Protein AF-A0A285RSA6-F1 (afdb_monomer_lite)

Foldseek 3Di:
DDDPPPDDDDPDPDPLVNVLVVLCVVLVQDPPDDLVVSLVVLVVQLVVLVVCVVVVHPPRDPVSNVSSVVSNVSSVVVVVVVVPPDDDDD

pLDDT: mean 81.81, std 19.23, range [38.03, 97.81]

Structure (mmCIF, N/CA/C/O backbone):
data_AF-A0A285RSA6-F1
#
_entry.id   AF-A0A285RSA6-F1
#
loop_
_atom_site.group_PDB
_atom_site.id
_atom_site.type_symbol
_atom_site.label_atom_id
_atom_site.label_alt_id
_atom_site.label_comp_id
_atom_site.label_asym_id
_atom_site.label_entity_id
_atom_site.label_seq_id
_atom_site.pdbx_PDB_ins_code
_atom_site.Cartn_x
_atom_site.Cartn_y
_atom_site.Cartn_z
_atom_site.occupancy
_atom_site.B_iso_or_equiv
_atom_site.auth_seq_id
_atom_site.auth_comp_id
_atom_site.auth_asym_id
_atom_site.auth_atom_id
_atom_site.pdbx_PDB_model_num
ATOM 1 N N . MET A 1 1 ? 4.793 -45.014 3.293 1.00 38.88 1 MET A N 1
ATOM 2 C CA . MET A 1 1 ? 4.595 -44.297 2.015 1.00 38.88 1 MET A CA 1
ATOM 3 C C . MET A 1 1 ? 5.012 -42.854 2.228 1.00 38.88 1 MET A C 1
ATOM 5 O O . MET A 1 1 ? 4.260 -42.099 2.822 1.00 38.88 1 MET A O 1
ATOM 9 N N . GLY A 1 2 ? 6.253 -42.518 1.871 1.00 38.03 2 GLY A N 1
ATOM 10 C CA . GLY A 1 2 ? 6.776 -41.159 2.010 1.00 38.03 2 GLY A CA 1
ATOM 11 C C . GLY A 1 2 ? 6.239 -40.282 0.889 1.00 38.03 2 GLY A C 1
ATOM 12 O O . GLY A 1 2 ? 6.428 -40.599 -0.287 1.00 38.03 2 GLY A O 1
ATOM 13 N N . THR A 1 3 ? 5.546 -39.209 1.252 1.00 48.41 3 THR A N 1
ATOM 14 C CA . THR A 1 3 ? 5.166 -38.128 0.347 1.00 48.41 3 THR A CA 1
ATOM 15 C C . THR A 1 3 ? 6.442 -37.562 -0.264 1.00 48.41 3 THR A C 1
ATOM 17 O O . THR A 1 3 ? 7.259 -36.939 0.411 1.00 48.41 3 THR A O 1
ATOM 20 N N . LYS A 1 4 ? 6.651 -37.845 -1.551 1.00 40.09 4 LYS A N 1
ATOM 21 C CA . LYS A 1 4 ? 7.725 -37.243 -2.333 1.00 40.09 4 LYS A CA 1
ATOM 22 C C . LYS A 1 4 ? 7.407 -35.756 -2.467 1.00 40.09 4 LYS A C 1
ATOM 24 O O . LYS A 1 4 ? 6.521 -35.387 -3.230 1.00 40.09 4 LYS A O 1
ATOM 29 N N . TYR A 1 5 ? 8.124 -34.919 -1.726 1.00 45.69 5 TYR A N 1
ATOM 30 C CA . TYR A 1 5 ? 8.232 -33.497 -2.024 1.00 45.69 5 TYR A CA 1
ATOM 31 C C . TYR A 1 5 ? 9.023 -33.370 -3.329 1.00 45.69 5 TYR A C 1
ATOM 33 O O . TYR A 1 5 ? 10.251 -33.358 -3.335 1.00 45.69 5 TYR A O 1
ATOM 41 N N . THR A 1 6 ? 8.322 -33.371 -4.459 1.00 46.66 6 THR A N 1
ATOM 42 C CA . THR A 1 6 ? 8.894 -32.960 -5.741 1.00 46.66 6 THR A CA 1
ATOM 43 C C . THR A 1 6 ? 9.137 -31.461 -5.661 1.00 46.66 6 THR A C 1
ATOM 45 O O . THR A 1 6 ? 8.193 -30.674 -5.687 1.00 46.66 6 THR A O 1
ATOM 48 N N . GLY A 1 7 ? 10.399 -31.088 -5.464 1.00 44.19 7 GLY A N 1
ATOM 49 C CA . GLY A 1 7 ? 10.821 -29.702 -5.365 1.00 44.19 7 GLY A CA 1
ATOM 50 C C . GLY A 1 7 ? 10.570 -28.904 -6.645 1.00 44.19 7 GLY A C 1
ATOM 51 O O . GLY A 1 7 ? 10.728 -29.407 -7.753 1.00 44.19 7 GLY A O 1
ATOM 52 N N . CYS A 1 8 ? 10.264 -27.625 -6.459 1.00 40.72 8 CYS A N 1
ATOM 53 C CA . CYS A 1 8 ? 10.825 -26.556 -7.276 1.00 40.72 8 CYS A CA 1
ATOM 54 C C . CYS A 1 8 ? 11.953 -25.984 -6.395 1.00 40.72 8 CYS A C 1
ATOM 56 O O . CYS A 1 8 ? 11.663 -25.471 -5.325 1.00 40.72 8 CYS A O 1
ATOM 58 N N . GLY A 1 9 ? 13.245 -26.169 -6.653 1.00 44.16 9 GLY A N 1
ATOM 59 C CA . GLY A 1 9 ? 13.879 -26.136 -7.962 1.00 44.16 9 GLY A CA 1
ATOM 60 C C . GLY A 1 9 ? 14.000 -24.682 -8.407 1.00 44.16 9 GLY A C 1
ATOM 61 O O . GLY A 1 9 ? 13.272 -24.275 -9.304 1.00 44.16 9 GLY A O 1
ATOM 62 N N . GLY A 1 10 ? 14.857 -23.911 -7.730 1.00 44.03 10 GLY A N 1
ATOM 63 C CA . GLY A 1 10 ? 15.204 -22.540 -8.096 1.00 44.03 10 GLY A CA 1
ATOM 64 C C . GLY A 1 10 ? 15.465 -21.642 -6.889 1.00 44.03 10 GLY A C 1
ATOM 65 O O . GLY A 1 10 ? 14.573 -20.906 -6.484 1.00 44.03 10 GLY A O 1
ATOM 66 N N . ASP A 1 11 ? 16.702 -21.627 -6.387 1.00 49.56 11 ASP A N 1
ATOM 67 C CA . ASP A 1 11 ? 17.309 -20.385 -5.875 1.00 49.56 11 ASP A CA 1
ATOM 68 C C . ASP A 1 11 ? 17.488 -19.430 -7.073 1.00 49.56 11 ASP A C 1
ATOM 70 O O . ASP A 1 11 ? 18.585 -19.201 -7.573 1.00 49.56 11 ASP A O 1
ATOM 74 N N . GLY A 1 12 ? 16.368 -18.990 -7.642 1.00 52.47 12 GLY A N 1
ATOM 75 C CA . GLY A 1 12 ? 16.313 -17.939 -8.641 1.00 52.47 12 GLY A CA 1
ATOM 76 C C . GLY A 1 12 ? 15.768 -16.717 -7.937 1.00 52.47 12 GLY A C 1
ATOM 77 O O . GLY A 1 12 ? 14.638 -16.760 -7.448 1.00 52.47 12 GLY A O 1
ATOM 78 N N . ASP A 1 13 ? 16.573 -15.664 -7.846 1.00 73.69 13 ASP A N 1
ATOM 79 C CA . ASP A 1 13 ? 16.148 -14.388 -7.284 1.00 73.69 13 ASP A CA 1
ATOM 80 C C . ASP A 1 13 ? 14.796 -13.989 -7.890 1.00 73.69 13 ASP A C 1
ATOM 82 O O . ASP A 1 13 ? 14.670 -13.814 -9.104 1.00 73.69 13 ASP A O 1
ATOM 86 N N . ILE A 1 14 ? 13.756 -13.897 -7.053 1.00 73.94 14 ILE A N 1
ATOM 87 C CA . ILE A 1 14 ? 12.446 -13.430 -7.510 1.00 73.94 14 ILE A CA 1
ATOM 88 C C . ILE A 1 14 ? 12.638 -11.970 -7.934 1.00 73.94 14 ILE A C 1
ATOM 90 O O . ILE A 1 14 ? 13.049 -11.163 -7.092 1.00 73.94 14 ILE A O 1
ATOM 94 N N . PRO A 1 15 ? 12.326 -11.598 -9.190 1.00 83.06 15 PRO A N 1
ATOM 95 C CA . PRO A 1 15 ? 12.478 -10.226 -9.640 1.00 83.06 15 PRO A CA 1
ATOM 96 C C . PRO A 1 15 ? 11.729 -9.266 -8.717 1.00 83.06 15 PRO A C 1
ATOM 98 O O . PRO A 1 15 ? 10.586 -9.519 -8.326 1.00 83.06 15 PRO A O 1
ATOM 101 N N . LEU A 1 16 ? 12.352 -8.133 -8.390 1.00 83.00 16 LEU A N 1
ATOM 102 C CA . LEU A 1 16 ? 11.745 -7.123 -7.519 1.00 83.00 16 LEU A CA 1
ATOM 103 C C . LEU A 1 16 ? 10.384 -6.646 -8.064 1.00 83.00 16 LEU A C 1
ATOM 105 O O . LEU A 1 16 ? 9.468 -6.373 -7.289 1.00 83.00 16 LEU A O 1
ATOM 109 N N . SER A 1 17 ? 10.231 -6.631 -9.392 1.00 85.25 17 SER A N 1
ATOM 110 C CA . SER A 1 17 ? 8.975 -6.364 -10.102 1.00 85.25 17 SER A CA 1
ATOM 111 C C . SER A 1 17 ? 7.864 -7.365 -9.772 1.00 85.25 17 SER A C 1
ATOM 113 O O . SER A 1 17 ? 6.712 -6.969 -9.602 1.00 85.25 17 SER A O 1
ATOM 115 N N . ASP A 1 18 ? 8.195 -8.647 -9.631 1.00 87.88 18 ASP A N 1
ATOM 116 C CA . ASP A 1 18 ? 7.231 -9.717 -9.357 1.00 87.88 18 ASP A CA 1
ATOM 117 C C . ASP A 1 18 ? 6.801 -9.693 -7.892 1.00 87.88 18 ASP A C 1
ATOM 119 O O . ASP A 1 18 ? 5.625 -9.891 -7.568 1.00 87.88 18 ASP A O 1
ATOM 123 N N . ILE A 1 19 ? 7.747 -9.402 -6.992 1.00 87.56 19 ILE A N 1
ATOM 124 C CA . ILE A 1 19 ? 7.452 -9.146 -5.578 1.00 87.56 19 ILE A CA 1
ATOM 125 C C . ILE A 1 19 ? 6.515 -7.940 -5.470 1.00 87.56 19 ILE A C 1
ATOM 127 O O . ILE A 1 19 ? 5.491 -8.018 -4.789 1.00 87.56 19 ILE A O 1
ATOM 131 N N . HIS A 1 20 ? 6.824 -6.858 -6.184 1.00 88.62 20 HIS A N 1
ATOM 132 C CA . HIS A 1 20 ? 6.018 -5.645 -6.206 1.00 88.62 20 HIS A CA 1
ATOM 133 C C . HIS A 1 20 ? 4.592 -5.907 -6.701 1.00 88.62 20 HIS A C 1
ATOM 135 O O . HIS A 1 20 ? 3.644 -5.611 -5.976 1.00 88.62 20 HIS A O 1
ATOM 141 N N . ALA A 1 21 ? 4.429 -6.570 -7.850 1.00 89.19 21 ALA A N 1
ATOM 142 C CA . ALA A 1 21 ? 3.118 -6.920 -8.402 1.00 89.19 21 ALA A CA 1
ATOM 143 C C . ALA A 1 21 ? 2.277 -7.788 -7.446 1.00 89.19 21 ALA A C 1
ATOM 145 O O . ALA A 1 21 ? 1.067 -7.602 -7.307 1.00 89.19 21 ALA A O 1
ATOM 146 N N . ARG A 1 22 ? 2.909 -8.736 -6.739 1.00 89.88 22 ARG A N 1
ATOM 147 C CA . ARG A 1 22 ? 2.220 -9.574 -5.742 1.00 89.88 22 ARG A CA 1
ATOM 148 C C . ARG A 1 22 ? 1.773 -8.771 -4.523 1.00 89.88 22 ARG A C 1
ATOM 150 O O . ARG A 1 22 ? 0.678 -9.005 -4.008 1.00 89.88 22 ARG A O 1
ATOM 157 N N . VAL A 1 23 ? 2.615 -7.862 -4.035 1.00 90.94 23 VAL A N 1
ATOM 158 C CA . VAL A 1 23 ? 2.298 -7.003 -2.886 1.00 90.94 23 VAL A CA 1
ATOM 159 C C . VAL A 1 23 ? 1.147 -6.057 -3.227 1.00 90.94 23 VAL A C 1
ATOM 161 O O . VAL A 1 23 ? 0.193 -5.959 -2.456 1.00 90.94 23 VAL A O 1
ATOM 164 N N . THR A 1 24 ? 1.185 -5.413 -4.390 1.00 92.81 24 THR A N 1
ATOM 165 C CA . THR A 1 24 ? 0.175 -4.429 -4.804 1.00 92.81 24 THR A CA 1
ATOM 166 C C . THR A 1 24 ? -1.180 -5.086 -5.064 1.00 92.81 24 THR A C 1
ATOM 168 O O . THR A 1 24 ? -2.201 -4.581 -4.592 1.00 92.81 24 THR A O 1
ATOM 171 N N . ALA A 1 25 ? -1.200 -6.281 -5.665 1.00 92.56 25 ALA A N 1
ATOM 172 C CA . ALA A 1 25 ? -2.417 -7.081 -5.812 1.00 92.56 25 ALA A CA 1
ATOM 173 C C . ALA A 1 25 ? -3.053 -7.441 -4.455 1.00 92.56 25 ALA A C 1
ATOM 175 O O . ALA A 1 25 ? -4.263 -7.300 -4.282 1.00 92.56 25 ALA A O 1
ATOM 176 N N . ARG A 1 26 ? -2.249 -7.851 -3.461 1.00 93.50 26 ARG A N 1
ATOM 177 C CA . ARG A 1 26 ? -2.742 -8.154 -2.100 1.00 93.50 26 ARG A CA 1
ATOM 178 C C . ARG A 1 26 ? -3.296 -6.930 -1.375 1.00 93.50 26 ARG A C 1
ATOM 180 O O . ARG A 1 26 ? -4.190 -7.073 -0.547 1.00 93.50 26 ARG A O 1
ATOM 187 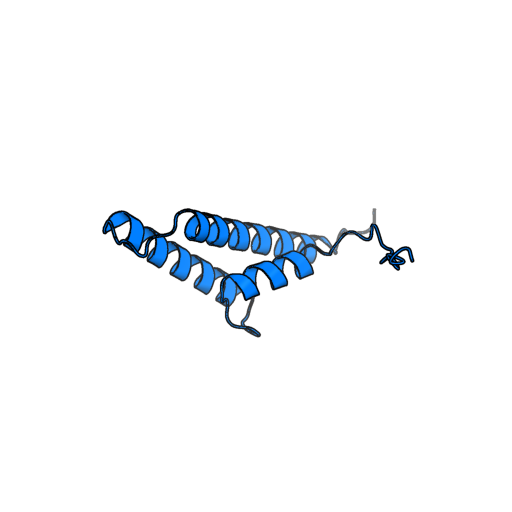N N . LEU A 1 27 ? -2.775 -5.745 -1.679 1.00 93.38 27 LEU A N 1
ATOM 188 C CA . LEU A 1 27 ? -3.253 -4.482 -1.118 1.00 93.38 27 LEU A CA 1
ATOM 189 C C . LEU A 1 27 ? -4.502 -3.940 -1.828 1.00 93.38 27 LEU A C 1
ATOM 191 O O . LEU A 1 27 ? -5.100 -2.987 -1.331 1.00 93.38 27 LEU A O 1
ATOM 195 N N . GLY A 1 28 ? -4.921 -4.550 -2.942 1.00 94.25 28 GLY A N 1
ATOM 196 C CA . GLY A 1 28 ? -6.096 -4.135 -3.709 1.00 94.25 28 GLY A CA 1
ATOM 197 C C . GLY A 1 28 ? -5.832 -2.982 -4.679 1.00 94.25 28 GLY A C 1
ATOM 198 O O . GLY A 1 28 ? -6.775 -2.291 -5.066 1.00 94.25 28 GLY A O 1
ATOM 199 N N . VAL A 1 29 ? -4.571 -2.761 -5.067 1.00 93.75 29 VAL A N 1
ATOM 200 C CA . VAL A 1 29 ? -4.230 -1.813 -6.135 1.00 93.75 29 VAL A CA 1
ATOM 201 C C . VAL A 1 29 ? -4.903 -2.277 -7.440 1.00 93.75 29 VAL A C 1
ATOM 203 O O . VAL A 1 29 ? -4.781 -3.454 -7.794 1.00 93.75 29 VAL A O 1
ATOM 206 N N . PRO A 1 30 ? -5.608 -1.396 -8.175 1.00 93.31 30 PRO A N 1
ATOM 207 C CA . PRO A 1 30 ? -6.210 -1.753 -9.455 1.00 93.31 30 PRO A CA 1
ATOM 208 C C . PRO A 1 30 ? -5.164 -2.216 -10.475 1.00 93.31 30 PRO A C 1
ATOM 210 O O . PRO A 1 30 ? -4.145 -1.560 -10.670 1.00 93.31 30 PRO A O 1
ATOM 213 N N . ALA A 1 31 ? -5.431 -3.328 -11.160 1.00 89.62 31 ALA A N 1
ATOM 214 C CA . ALA A 1 31 ? -4.549 -3.828 -12.210 1.00 89.62 31 ALA A CA 1
ATOM 215 C C . ALA A 1 31 ? -4.587 -2.935 -13.465 1.00 89.62 31 ALA A C 1
ATOM 217 O O . ALA A 1 31 ? -5.616 -2.340 -13.785 1.00 89.62 31 ALA A O 1
ATOM 218 N N . GLY A 1 32 ? -3.473 -2.886 -14.203 1.00 88.00 32 GLY A N 1
ATOM 219 C CA . GLY A 1 32 ? -3.388 -2.208 -15.504 1.00 88.00 32 GLY A CA 1
ATOM 220 C C . GLY A 1 32 ? -3.336 -0.676 -15.450 1.00 88.00 32 GLY A C 1
ATOM 221 O O . GLY A 1 32 ? -3.456 -0.035 -16.491 1.00 88.00 32 GLY A O 1
ATOM 222 N N . ILE A 1 33 ? -3.165 -0.083 -14.266 1.00 91.31 33 ILE A N 1
ATOM 223 C CA . ILE A 1 33 ? -2.971 1.365 -14.113 1.00 91.31 33 ILE A CA 1
ATOM 224 C C . ILE A 1 33 ? -1.507 1.753 -14.331 1.00 91.31 33 ILE A C 1
ATOM 226 O O . ILE A 1 33 ? -0.604 0.925 -14.213 1.00 91.31 33 ILE A O 1
ATOM 230 N N . SER A 1 34 ? -1.262 3.025 -14.654 1.00 90.44 34 SER A N 1
ATOM 231 C CA . SER A 1 34 ? 0.106 3.517 -14.820 1.00 90.44 34 SER A CA 1
ATOM 232 C C . SER A 1 34 ? 0.871 3.504 -13.484 1.00 90.44 34 SER A C 1
ATOM 234 O O . SER A 1 34 ? 0.251 3.671 -12.430 1.00 90.44 34 SER A O 1
ATOM 236 N N . PRO A 1 35 ? 2.216 3.413 -13.489 1.00 88.19 35 PRO A N 1
ATOM 237 C CA . PRO A 1 35 ? 3.009 3.503 -12.259 1.00 88.19 35 PRO A CA 1
ATOM 238 C C . PRO A 1 35 ? 2.743 4.784 -11.448 1.00 88.19 35 PRO A C 1
ATOM 240 O O . PRO A 1 35 ? 2.729 4.768 -10.219 1.00 88.19 35 PRO A O 1
ATOM 243 N N . ALA A 1 36 ? 2.474 5.905 -12.126 1.00 89.00 36 ALA A N 1
ATOM 244 C CA . ALA A 1 36 ? 2.121 7.160 -11.467 1.00 89.00 36 ALA A CA 1
ATOM 245 C C . ALA A 1 36 ? 0.741 7.093 -10.787 1.00 89.00 36 ALA A C 1
ATOM 247 O O . ALA A 1 36 ? 0.561 7.613 -9.684 1.00 89.00 36 ALA A O 1
ATOM 248 N N . ASP A 1 37 ? -0.239 6.449 -11.425 1.00 93.25 37 ASP A N 1
ATOM 249 C CA . ASP A 1 37 ? -1.564 6.224 -10.837 1.00 93.25 37 ASP A CA 1
ATOM 250 C C . ASP A 1 37 ? -1.515 5.270 -9.654 1.00 93.25 37 ASP A C 1
ATOM 252 O O . ASP A 1 37 ? -2.211 5.494 -8.663 1.00 93.25 37 ASP A O 1
ATOM 256 N N . GLU A 1 38 ? -0.665 4.254 -9.730 1.00 93.75 38 GLU A N 1
ATOM 257 C CA . GLU A 1 38 ? -0.415 3.329 -8.636 1.00 93.75 38 GLU A CA 1
ATOM 258 C C . GLU A 1 38 ? 0.138 4.049 -7.401 1.00 93.75 38 GLU A C 1
ATOM 260 O O . GLU A 1 38 ? -0.424 3.913 -6.312 1.00 93.75 38 GLU A O 1
ATOM 265 N N . ILE A 1 39 ? 1.165 4.891 -7.563 1.00 92.56 39 ILE A N 1
ATOM 266 C CA . ILE A 1 39 ? 1.715 5.693 -6.457 1.00 92.56 39 ILE A CA 1
ATOM 267 C C . ILE A 1 39 ? 0.622 6.579 -5.847 1.00 92.56 39 ILE A C 1
ATOM 269 O O . ILE A 1 39 ? 0.431 6.577 -4.628 1.00 92.56 39 ILE A O 1
ATOM 273 N N . ARG A 1 40 ? -0.151 7.286 -6.683 1.00 94.38 40 ARG A N 1
ATOM 274 C CA . ARG A 1 40 ? -1.270 8.127 -6.220 1.00 94.38 40 ARG A CA 1
ATOM 275 C C . ARG A 1 40 ? -2.353 7.325 -5.505 1.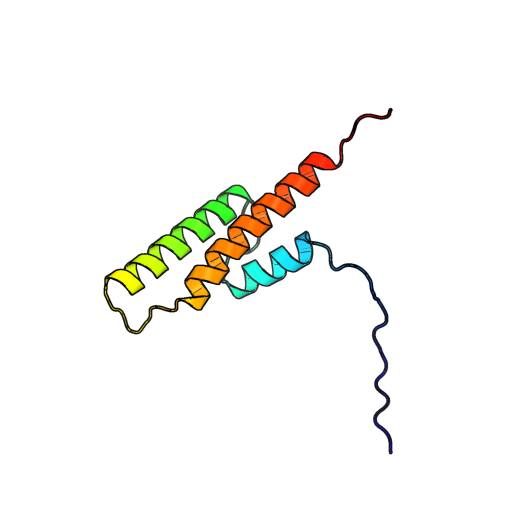00 94.38 40 ARG A C 1
ATOM 277 O O . ARG A 1 40 ? -3.019 7.839 -4.603 1.00 94.38 40 ARG A O 1
ATOM 284 N N . TRP A 1 41 ? -2.591 6.087 -5.920 1.00 96.19 41 TRP A N 1
ATOM 285 C CA . TRP A 1 41 ? -3.536 5.197 -5.258 1.00 96.19 41 TRP A CA 1
ATOM 286 C C . TRP A 1 41 ? -3.019 4.782 -3.877 1.00 96.19 41 TRP A C 1
ATOM 288 O O . TRP A 1 41 ? -3.739 4.946 -2.891 1.00 96.19 41 TRP A O 1
ATOM 298 N N . LEU A 1 42 ? -1.759 4.342 -3.786 1.00 95.88 42 LEU A N 1
ATOM 299 C CA . LEU A 1 42 ? -1.118 3.928 -2.532 1.00 95.88 42 LEU A CA 1
ATOM 300 C C . LEU A 1 42 ? -1.070 5.073 -1.513 1.00 95.88 42 LEU A C 1
ATOM 302 O O . LEU A 1 42 ? -1.357 4.867 -0.333 1.00 95.88 42 LEU A O 1
ATOM 306 N N . GLU A 1 43 ? -0.773 6.295 -1.959 1.00 95.81 43 GLU A N 1
ATOM 307 C CA . GLU A 1 43 ? -0.793 7.491 -1.111 1.00 95.81 43 GLU A CA 1
ATOM 308 C C . GLU A 1 43 ? -2.184 7.783 -0.544 1.00 95.81 43 GLU A C 1
ATOM 310 O O . GLU A 1 43 ? -2.326 8.015 0.660 1.00 95.81 43 GLU A O 1
ATOM 315 N N . ARG A 1 44 ? -3.221 7.732 -1.388 1.00 96.94 44 ARG A N 1
ATOM 316 C CA . ARG A 1 44 ? -4.608 7.944 -0.951 1.00 96.94 44 ARG A CA 1
ATOM 317 C C . ARG A 1 44 ? -5.069 6.862 0.021 1.00 96.94 44 ARG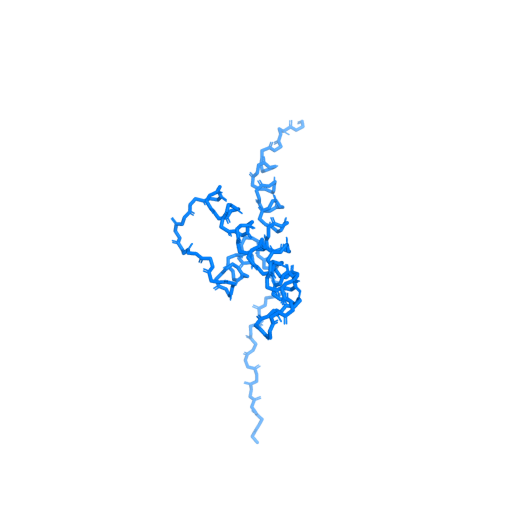 A C 1
ATOM 319 O O . ARG A 1 44 ? -5.683 7.190 1.034 1.00 96.94 44 ARG A O 1
ATOM 326 N N . ALA A 1 45 ? -4.742 5.601 -0.248 1.00 97.00 45 ALA A N 1
ATOM 327 C CA . ALA A 1 45 ? -5.060 4.489 0.641 1.00 97.00 45 ALA A CA 1
ATOM 328 C C . ALA A 1 45 ? -4.365 4.641 2.006 1.00 97.00 45 ALA A C 1
ATOM 330 O O . ALA A 1 45 ? -5.007 4.490 3.044 1.00 97.00 45 ALA A O 1
ATOM 331 N N . ALA A 1 46 ? -3.082 5.020 2.026 1.00 96.94 46 ALA A N 1
ATOM 332 C CA . ALA A 1 46 ? -2.344 5.253 3.268 1.00 96.94 46 ALA A CA 1
ATOM 333 C C . ALA A 1 46 ? -2.898 6.449 4.059 1.00 96.94 46 ALA A C 1
ATOM 335 O O . ALA A 1 46 ? -2.954 6.410 5.290 1.00 96.94 46 ALA A O 1
ATOM 336 N N . ALA A 1 47 ? -3.321 7.511 3.368 1.00 97.38 47 ALA A N 1
ATOM 337 C CA . ALA A 1 47 ? -3.978 8.649 4.000 1.00 97.38 47 ALA A CA 1
ATOM 338 C C . ALA A 1 47 ? -5.316 8.241 4.634 1.00 97.38 47 ALA A C 1
ATOM 340 O O . ALA A 1 47 ? -5.557 8.589 5.788 1.00 97.38 47 ALA A O 1
ATOM 341 N N . ALA A 1 48 ? -6.142 7.464 3.927 1.00 96.88 48 ALA A N 1
ATOM 342 C CA . ALA A 1 48 ? -7.408 6.954 4.453 1.00 96.88 48 ALA A CA 1
ATOM 343 C C . ALA A 1 48 ? -7.199 6.075 5.699 1.00 96.88 48 ALA A C 1
ATOM 345 O O . ALA A 1 48 ? -7.842 6.302 6.720 1.00 96.88 48 ALA A O 1
ATOM 346 N N . GLU A 1 49 ? -6.243 5.144 5.657 1.00 97.31 49 GLU A N 1
ATOM 347 C CA . GLU A 1 49 ? -5.911 4.277 6.795 1.00 97.31 49 GLU A CA 1
ATOM 348 C C . GLU A 1 49 ? -5.417 5.087 8.005 1.00 97.31 49 GLU A C 1
ATOM 350 O O . GLU A 1 49 ? -5.831 4.863 9.141 1.00 97.31 49 GLU A O 1
ATOM 355 N N . ARG A 1 50 ? -4.590 6.114 7.768 1.00 97.00 50 ARG A N 1
ATOM 356 C CA . ARG A 1 50 ? -4.162 7.039 8.826 1.00 97.00 50 ARG A CA 1
ATOM 357 C C . ARG A 1 50 ? -5.341 7.788 9.447 1.00 97.00 50 ARG A C 1
ATOM 359 O O . ARG A 1 50 ? -5.349 7.969 10.661 1.00 97.00 50 ARG A O 1
ATOM 366 N N . GLN A 1 51 ? -6.310 8.233 8.646 1.00 97.81 51 GLN A N 1
ATOM 367 C CA . GLN A 1 51 ? -7.506 8.906 9.165 1.00 97.81 51 GLN A CA 1
ATOM 368 C C . GLN A 1 51 ? -8.348 7.969 10.036 1.00 97.81 51 GLN A C 1
ATOM 370 O O . GLN A 1 51 ? -8.822 8.402 11.082 1.00 97.81 51 GLN A O 1
ATOM 375 N N . LEU A 1 52 ? -8.468 6.686 9.673 1.00 97.44 52 LEU A N 1
ATOM 376 C CA . LEU A 1 52 ? -9.124 5.687 10.526 1.00 97.44 52 LEU A CA 1
ATOM 377 C C . LEU A 1 52 ? -8.436 5.578 11.892 1.00 97.44 52 LEU A C 1
ATOM 379 O O . LEU A 1 52 ? -9.117 5.601 12.916 1.00 97.44 52 LEU A O 1
ATOM 383 N N . GLY A 1 53 ? -7.100 5.528 11.912 1.00 96.12 53 GLY A N 1
ATOM 384 C CA . GLY A 1 53 ? -6.326 5.486 13.155 1.00 96.12 53 GLY A CA 1
ATOM 385 C C . GLY A 1 53 ? -6.491 6.744 14.011 1.00 96.12 53 GLY A C 1
ATOM 386 O O . GLY A 1 53 ? -6.691 6.644 15.218 1.00 96.12 53 GLY A O 1
ATOM 387 N N . LEU A 1 54 ? -6.476 7.930 13.393 1.00 97.06 54 LEU A N 1
ATOM 388 C CA . LEU A 1 54 ? -6.704 9.201 14.095 1.00 97.06 54 LEU A CA 1
ATOM 389 C C . LEU A 1 54 ? -8.129 9.323 14.649 1.00 97.06 54 LEU A C 1
ATOM 391 O O . LEU A 1 54 ? -8.321 9.909 15.710 1.00 97.06 54 LEU A O 1
ATOM 395 N N . ALA A 1 55 ? -9.113 8.754 13.955 1.00 97.50 55 ALA A N 1
ATOM 396 C CA . ALA A 1 55 ? -10.501 8.713 14.400 1.00 97.50 55 ALA A CA 1
ATOM 397 C C . ALA A 1 55 ? -10.763 7.657 15.493 1.00 97.50 55 ALA A C 1
ATOM 399 O O . ALA A 1 55 ? -11.893 7.550 15.964 1.00 97.50 55 ALA A O 1
ATOM 400 N N . GLY A 1 56 ? -9.761 6.851 15.872 1.00 95.81 56 GLY A N 1
ATOM 401 C CA . GLY A 1 56 ? -9.945 5.731 16.800 1.00 95.81 56 GLY A CA 1
ATOM 402 C C . GLY A 1 56 ? -10.877 4.647 16.248 1.00 95.81 56 GLY A C 1
ATOM 403 O O . GLY A 1 56 ? -11.542 3.951 17.013 1.00 95.81 56 GLY A O 1
ATOM 404 N N . SER A 1 57 ? -10.971 4.529 14.921 1.00 96.62 57 SER A N 1
ATOM 405 C CA . SER A 1 57 ? -11.850 3.562 14.272 1.00 96.62 57 SER A CA 1
ATOM 406 C C . SER A 1 57 ? -11.379 2.137 14.540 1.00 96.62 57 SER A C 1
ATOM 408 O O . SER A 1 57 ? -10.202 1.822 14.395 1.00 96.62 57 SER A O 1
ATOM 410 N N . TRP A 1 58 ? -12.322 1.244 14.837 1.00 94.94 58 TRP A N 1
ATOM 411 C CA . TRP A 1 58 ? -12.070 -0.194 14.961 1.00 94.94 58 TRP A CA 1
ATOM 412 C C . TRP A 1 58 ? -11.606 -0.844 13.647 1.00 94.94 58 TRP A C 1
ATOM 414 O O . TRP A 1 58 ? -11.040 -1.931 13.669 1.00 94.94 58 TRP A O 1
ATOM 424 N N . ALA A 1 59 ? -11.850 -0.183 12.511 1.00 94.31 59 ALA A N 1
ATOM 425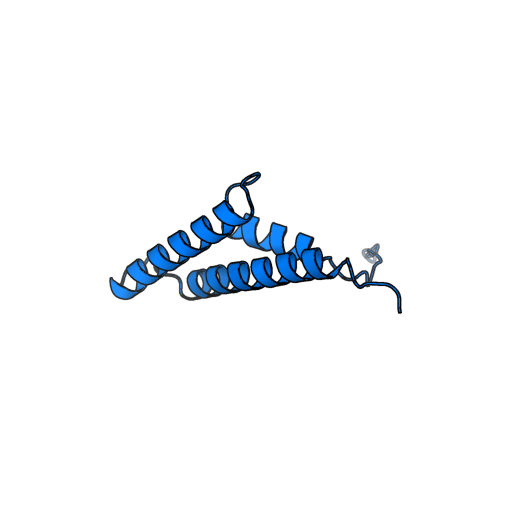 C CA . ALA A 1 59 ? -11.408 -0.632 11.195 1.00 94.31 59 ALA A CA 1
ATOM 426 C C . ALA A 1 59 ? -9.947 -0.261 10.885 1.00 94.31 59 ALA A C 1
ATOM 428 O O . ALA A 1 59 ? -9.449 -0.642 9.829 1.00 94.31 59 ALA A O 1
ATOM 429 N N . TYR A 1 60 ? -9.283 0.507 11.756 1.00 96.12 60 TYR A N 1
ATOM 430 C CA . TYR A 1 60 ? -7.872 0.837 11.593 1.00 96.12 60 TYR A CA 1
ATOM 431 C C . TYR A 1 60 ? -6.992 -0.405 11.764 1.00 96.12 60 TYR A C 1
ATOM 433 O O . TYR A 1 60 ? -7.057 -1.086 12.788 1.00 96.12 60 TYR A O 1
ATOM 441 N N . ASP A 1 61 ? -6.109 -0.635 10.797 1.00 95.19 61 ASP A N 1
ATOM 442 C CA . ASP A 1 61 ? -5.066 -1.650 10.860 1.00 95.19 61 ASP A CA 1
ATOM 443 C C . ASP A 1 61 ? -3.664 -1.014 10.701 1.00 95.19 61 ASP A C 1
ATOM 445 O O . ASP A 1 61 ? -3.285 -0.569 9.606 1.00 95.19 61 ASP A O 1
ATOM 449 N N . PRO A 1 62 ? -2.834 -0.998 11.767 1.00 92.62 62 PRO A N 1
ATOM 450 C CA . PRO A 1 62 ? -1.473 -0.471 11.692 1.00 92.62 62 PRO A CA 1
ATOM 451 C C . PRO A 1 62 ? -0.576 -1.249 10.715 1.00 92.62 62 PRO A C 1
ATOM 453 O O . PRO A 1 62 ? 0.324 -0.655 10.111 1.00 92.62 62 PRO A O 1
ATOM 456 N N . ASN A 1 63 ? -0.817 -2.550 10.514 1.00 95.62 63 ASN A N 1
ATOM 457 C CA . ASN A 1 63 ? -0.041 -3.369 9.582 1.00 95.62 63 ASN A CA 1
ATOM 458 C C . ASN A 1 63 ? -0.382 -3.023 8.136 1.00 95.62 63 ASN A C 1
ATOM 460 O O . ASN A 1 63 ? 0.513 -2.937 7.294 1.00 95.62 63 ASN A O 1
ATOM 464 N N . ARG A 1 64 ? -1.658 -2.750 7.852 1.00 94.69 64 ARG A N 1
ATOM 465 C CA . ARG A 1 64 ? -2.091 -2.275 6.538 1.00 94.69 64 ARG A CA 1
ATOM 466 C C . ARG A 1 64 ? -1.441 -0.942 6.182 1.00 94.69 64 ARG A C 1
ATOM 468 O O . ARG A 1 64 ? -0.930 -0.796 5.072 1.00 94.69 64 ARG A O 1
ATOM 475 N N . LEU A 1 65 ? -1.386 0.005 7.121 1.00 95.50 65 LEU A N 1
ATOM 476 C CA . LEU A 1 65 ? -0.705 1.286 6.904 1.00 95.50 65 LEU A CA 1
ATOM 477 C C . LEU A 1 65 ? 0.793 1.103 6.617 1.00 95.50 65 LEU A C 1
ATOM 479 O O . LEU A 1 65 ? 1.337 1.766 5.729 1.00 95.50 65 LEU A O 1
ATOM 483 N N . LEU A 1 66 ? 1.464 0.210 7.349 1.00 95.69 66 LEU A N 1
ATOM 484 C CA . LEU A 1 66 ? 2.869 -0.120 7.108 1.00 95.69 66 LEU A CA 1
ATOM 485 C C . LEU A 1 66 ? 3.068 -0.741 5.718 1.00 95.69 66 LEU A C 1
ATOM 487 O O . LEU A 1 66 ? 3.926 -0.281 4.964 1.00 95.69 66 LEU A O 1
ATOM 491 N N . ALA A 1 67 ? 2.244 -1.723 5.355 1.00 95.06 67 ALA A N 1
ATOM 492 C CA . ALA A 1 67 ? 2.324 -2.409 4.071 1.00 95.06 67 ALA A CA 1
ATOM 493 C C . ALA A 1 67 ? 2.113 -1.452 2.886 1.00 95.06 67 ALA A C 1
ATOM 495 O O . ALA A 1 67 ? 2.854 -1.518 1.907 1.00 95.06 67 ALA A O 1
ATOM 496 N N . LEU A 1 68 ? 1.177 -0.500 2.992 1.00 96.19 68 LEU A N 1
ATOM 497 C CA . LEU A 1 68 ? 0.957 0.535 1.972 1.00 96.19 68 LEU A CA 1
ATOM 498 C C . LEU A 1 68 ? 2.196 1.423 1.762 1.00 96.19 68 LEU A C 1
ATOM 500 O O . LEU A 1 68 ? 2.539 1.760 0.628 1.00 96.19 68 LEU A O 1
ATOM 504 N N . ARG A 1 69 ? 2.906 1.780 2.841 1.00 95.19 69 ARG A N 1
ATOM 505 C CA . ARG A 1 69 ? 4.155 2.559 2.756 1.00 95.19 69 ARG A CA 1
ATOM 506 C C . ARG A 1 69 ? 5.289 1.752 2.134 1.00 95.19 69 ARG A C 1
ATOM 508 O O . ARG A 1 69 ? 6.018 2.286 1.302 1.00 95.19 69 ARG A O 1
ATOM 515 N N . GLN A 1 70 ? 5.412 0.483 2.517 1.00 94.12 70 GLN A N 1
ATOM 516 C CA . GLN A 1 70 ? 6.427 -0.420 1.977 1.00 94.12 70 GLN A CA 1
ATOM 517 C C . GLN A 1 70 ? 6.208 -0.701 0.487 1.00 94.12 70 GLN A C 1
ATOM 519 O O . GLN A 1 70 ? 7.166 -0.679 -0.281 1.00 94.12 70 GLN A O 1
ATOM 524 N N . ALA A 1 71 ? 4.957 -0.895 0.058 1.00 94.00 71 ALA A N 1
ATOM 525 C CA . ALA A 1 71 ? 4.615 -1.055 -1.353 1.00 94.00 71 ALA A CA 1
ATOM 526 C C . ALA A 1 71 ? 5.045 0.167 -2.174 1.00 94.00 71 ALA A C 1
ATOM 528 O O . ALA A 1 71 ? 5.689 0.021 -3.207 1.00 94.00 71 ALA A O 1
ATOM 529 N N . ARG A 1 72 ? 4.802 1.381 -1.661 1.00 93.50 72 ARG A N 1
ATOM 530 C CA . ARG A 1 72 ? 5.263 2.614 -2.310 1.00 93.50 72 ARG A CA 1
ATOM 531 C C . ARG A 1 72 ? 6.790 2.681 -2.418 1.00 93.50 72 ARG A C 1
ATOM 533 O O . ARG A 1 72 ? 7.298 3.023 -3.483 1.00 93.50 72 ARG A O 1
ATOM 540 N N . SER A 1 73 ? 7.525 2.401 -1.338 1.00 91.50 73 SER A N 1
ATOM 541 C CA . SER A 1 73 ? 8.997 2.425 -1.383 1.00 91.50 73 SER A CA 1
ATOM 542 C C . SER A 1 73 ? 9.558 1.366 -2.329 1.00 91.50 73 SER A C 1
ATOM 544 O O . SER A 1 73 ? 10.532 1.619 -3.030 1.00 91.50 73 SER A O 1
ATOM 546 N N . LEU A 1 74 ? 8.911 0.199 -2.386 1.00 89.25 74 LEU A N 1
ATOM 547 C CA . LEU A 1 74 ? 9.268 -0.871 -3.305 1.00 89.25 74 LEU A CA 1
ATOM 548 C C . LEU A 1 74 ? 9.049 -0.445 -4.763 1.00 89.25 74 LEU A C 1
ATOM 550 O O . LEU A 1 74 ? 9.930 -0.660 -5.587 1.00 89.25 74 LEU A O 1
ATOM 554 N N . GLY A 1 75 ? 7.932 0.219 -5.071 1.00 87.81 75 GLY A N 1
ATOM 555 C CA . GLY A 1 75 ? 7.668 0.759 -6.406 1.00 87.81 75 GLY A CA 1
ATOM 556 C C . GLY A 1 75 ? 8.709 1.783 -6.860 1.00 87.81 75 GLY A C 1
ATOM 557 O O . GLY A 1 75 ? 9.129 1.757 -8.015 1.00 87.81 75 GLY A O 1
ATOM 558 N N . ALA A 1 76 ? 9.196 2.631 -5.947 1.00 87.00 76 ALA A N 1
ATOM 559 C CA . ALA A 1 76 ? 10.296 3.553 -6.239 1.00 87.00 76 ALA A CA 1
ATOM 560 C C . ALA A 1 76 ? 11.598 2.803 -6.579 1.00 87.00 76 ALA A C 1
ATOM 562 O O . ALA A 1 76 ? 12.201 3.074 -7.614 1.00 87.00 76 ALA A O 1
ATOM 563 N N . ALA A 1 77 ? 11.972 1.794 -5.786 1.00 86.12 77 ALA A N 1
ATOM 564 C CA . ALA A 1 77 ? 13.149 0.964 -6.060 1.00 86.12 77 ALA A CA 1
ATOM 565 C C . ALA A 1 77 ? 13.031 0.184 -7.389 1.00 86.12 77 ALA A C 1
ATOM 567 O O . ALA A 1 77 ? 13.999 0.049 -8.141 1.00 86.12 77 ALA A O 1
ATOM 568 N N . VAL A 1 78 ? 11.832 -0.300 -7.727 1.00 85.31 78 VAL A N 1
ATOM 569 C CA . VAL A 1 78 ? 11.548 -0.948 -9.020 1.00 85.31 78 VAL A CA 1
ATOM 570 C C . VAL A 1 78 ? 11.658 0.045 -10.186 1.00 85.31 78 VAL A C 1
ATOM 572 O O . VAL A 1 78 ? 12.109 -0.323 -11.268 1.00 85.31 78 VAL A O 1
ATOM 575 N N . ALA A 1 79 ? 11.273 1.308 -10.001 1.00 83.19 79 ALA A N 1
ATOM 576 C CA . ALA A 1 79 ? 11.442 2.338 -11.026 1.00 83.19 79 ALA A CA 1
ATOM 577 C C . ALA A 1 79 ? 12.920 2.726 -11.217 1.00 83.19 79 ALA A C 1
ATOM 579 O O . ALA A 1 79 ? 13.381 2.852 -12.351 1.00 83.19 79 ALA A O 1
ATOM 580 N N . GLU A 1 80 ? 13.678 2.857 -10.126 1.00 81.12 80 GLU A N 1
ATOM 581 C CA . GLU A 1 80 ? 15.115 3.160 -10.155 1.00 81.12 80 GLU A CA 1
ATOM 582 C C . GLU A 1 80 ? 15.926 2.054 -10.840 1.00 81.12 80 GLU A C 1
ATOM 584 O O . GLU A 1 80 ? 16.764 2.341 -11.691 1.00 81.12 80 GLU A O 1
ATOM 589 N N . THR A 1 81 ? 15.641 0.786 -10.533 1.00 78.44 81 THR A N 1
ATOM 590 C CA . THR A 1 81 ? 16.298 -0.362 -11.187 1.00 78.44 81 THR A CA 1
ATOM 591 C C . THR A 1 81 ? 16.015 -0.422 -12.688 1.00 78.44 81 THR A C 1
ATOM 593 O O . THR A 1 81 ? 16.919 -0.720 -13.466 1.00 78.44 81 THR A O 1
ATOM 596 N N . GLN A 1 82 ? 14.800 -0.071 -13.121 1.00 72.06 82 GLN A N 1
ATOM 597 C CA . GLN A 1 82 ? 14.466 0.032 -14.546 1.00 72.06 82 GLN A CA 1
ATOM 598 C C . GLN A 1 82 ? 15.160 1.217 -15.235 1.00 72.06 82 GLN A C 1
ATOM 600 O O . GLN A 1 82 ? 15.577 1.092 -16.384 1.00 72.06 82 GLN A O 1
ATOM 605 N N . ALA A 1 83 ? 15.325 2.348 -14.544 1.00 70.12 83 ALA A N 1
ATOM 606 C CA . ALA A 1 83 ? 16.034 3.515 -15.072 1.00 70.12 83 ALA A CA 1
ATOM 607 C C . ALA A 1 83 ? 17.563 3.313 -15.129 1.00 70.12 83 ALA A C 1
ATOM 609 O O . ALA A 1 83 ? 18.221 3.817 -16.038 1.00 70.12 83 ALA A O 1
ATOM 610 N N . GLY A 1 84 ? 18.127 2.553 -14.184 1.00 59.72 84 GLY A N 1
ATOM 611 C CA . GLY A 1 84 ? 19.559 2.248 -14.080 1.00 59.72 84 GLY A CA 1
ATOM 612 C C . GLY A 1 84 ? 20.072 1.162 -15.035 1.00 59.72 84 GLY A C 1
ATOM 613 O O . GLY A 1 84 ? 21.277 0.936 -15.092 1.00 59.72 84 GLY A O 1
ATOM 614 N N . GLY A 1 85 ? 19.194 0.513 -15.811 1.00 51.66 85 GLY A N 1
ATOM 615 C CA . GLY A 1 85 ? 19.559 -0.494 -16.820 1.00 51.66 85 GLY A CA 1
ATOM 616 C C . GLY A 1 85 ? 20.331 0.044 -18.037 1.00 51.66 85 GLY A C 1
ATOM 617 O O . GLY A 1 85 ? 20.808 -0.745 -18.848 1.00 51.66 85 GLY A O 1
ATOM 618 N N . SER A 1 86 ? 20.496 1.365 -18.150 1.00 47.69 86 SER A N 1
ATOM 619 C CA . SER A 1 86 ? 21.386 2.028 -19.111 1.00 47.69 86 SER A CA 1
ATOM 620 C C . SER A 1 86 ? 22.597 2.619 -18.387 1.00 47.69 86 SER A C 1
ATOM 622 O O . SER A 1 86 ? 22.693 3.832 -18.207 1.00 47.69 86 SER A O 1
ATOM 624 N N . LEU A 1 87 ? 23.540 1.779 -17.959 1.00 49.34 87 LEU A N 1
ATOM 625 C CA . LEU A 1 87 ? 24.894 2.260 -17.673 1.00 49.34 87 LEU A CA 1
ATOM 626 C C . LEU A 1 87 ? 25.644 2.421 -19.011 1.00 49.34 87 LEU A C 1
ATOM 628 O O . LEU A 1 87 ? 25.592 1.503 -19.834 1.00 49.34 87 LEU A O 1
ATOM 632 N N . PRO A 1 88 ? 26.319 3.557 -19.274 1.00 41.78 88 PRO A N 1
ATOM 633 C CA . PRO A 1 88 ? 27.144 3.704 -20.471 1.00 41.78 88 PRO A CA 1
ATOM 634 C C . PRO A 1 88 ? 28.326 2.716 -20.425 1.00 41.78 88 PRO A C 1
ATOM 636 O O . PRO A 1 88 ? 28.802 2.403 -19.328 1.00 41.78 88 PRO A O 1
ATOM 639 N N . PRO A 1 89 ? 28.805 2.210 -21.580 1.00 51.25 89 PRO A N 1
ATOM 640 C CA . PRO A 1 89 ? 29.996 1.368 -21.609 1.00 51.25 89 PRO A 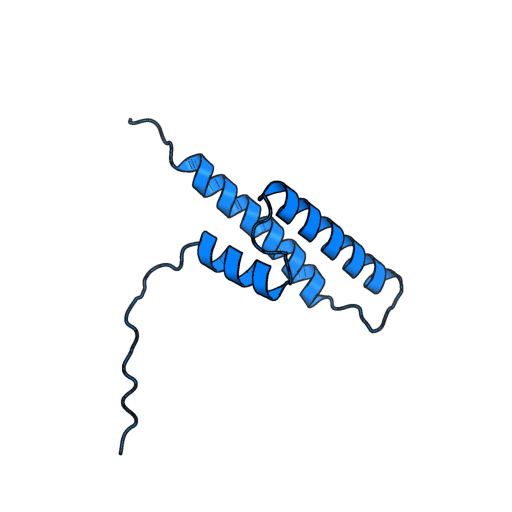CA 1
ATOM 641 C C . PRO A 1 89 ? 31.200 2.160 -21.082 1.00 51.25 89 PRO A C 1
ATOM 643 O O . PRO A 1 89 ? 31.316 3.357 -21.359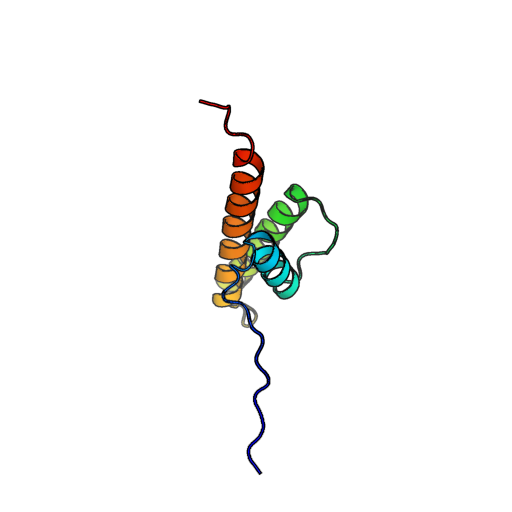 1.00 51.25 89 PRO A O 1
ATOM 646 N N . GLN A 1 90 ? 32.045 1.489 -20.294 1.00 51.28 90 GLN A N 1
ATOM 647 C CA . GLN A 1 90 ? 33.326 2.035 -19.833 1.00 51.28 90 GLN A CA 1
ATOM 648 C C . GLN A 1 90 ? 34.322 2.184 -20.980 1.00 51.28 90 GLN A C 1
ATOM 650 O O . GLN A 1 90 ? 34.299 1.320 -21.888 1.00 51.28 90 GLN A O 1
#

Secondary structure (DSSP, 8-state):
------------PPPHHHHHHHHHHHHTPPTT--HHHHHHHHHHHHHHHHHHHHTT-TT--HHHHHHHHHHHHHHHHHHHHHHTT-PPP-

Radius of gyration: 18.08 Å; chains: 1; bounding box: 45×54×38 Å

Organism: NCBI:txid538381

Sequence (90 aa):
MGTKYTGCGGDGDIPLSDIHARVTARLGVPAGISPADEIRWLERAAAAERQLGLAGSWAYDPNRLLALRQARSLGAAVAETQAGGSLPPQ